Protein AF-D0NBD2-F1 (afdb_monomer)

Radius of gyration: 19.12 Å; Cα contacts (8 Å, |Δi|>4): 117; chains: 1; bounding box: 52×31×50 Å

Nearest PDB structures (foldseek):
  2vq2-assembly1_A-2  TM=6.232E-01  e=6.926E-02  Neisseria meningitidis
  4ga1-assembly1_A  TM=5.384E-01  e=4.750E-01  Pan troglodytes
  5ft9-assembly1_A  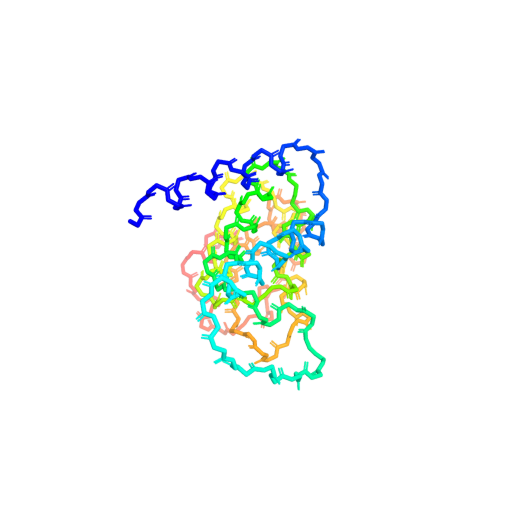TM=5.445E-01  e=6.161E-01  Arabidopsis thaliana
  8qma-assembly1_E  TM=6.573E-01  e=1.212E+00  Sinapis alba
  5l0w-assembly1_B  TM=4.284E-01  e=1.092E+00  Thermochaetoides thermophila

Organism: Phytophthora infestans (strain T30-4) (NCBI:txid403677)

Sequence (165 aa):
MARGAVWRQFFQRQFFLSGAPIRAYLRAYKSHSDALDASRAPMVVVLAEQKEWEWVPLHVASSIVKEFCFRGRFAEAIEAYASLPLTDLMRRDVVIVLQDYEQYQSVLYLYEVHRAMGSAVKPLDVAPELDALKKVGRVEEMDMRFQELPAKEQSRADIQKIMGN

Structure (mmCIF, N/CA/C/O backbone):
data_AF-D0NBD2-F1
#
_entry.id   AF-D0NBD2-F1
#
loop_
_atom_site.group_PDB
_atom_site.id
_atom_site.type_symbol
_atom_site.label_atom_id
_atom_site.label_alt_id
_atom_site.label_comp_id
_atom_site.label_asym_id
_atom_site.label_entity_id
_atom_site.label_seq_id
_atom_site.pdbx_PDB_ins_code
_atom_site.Cartn_x
_atom_site.Cartn_y
_atom_site.Cartn_z
_atom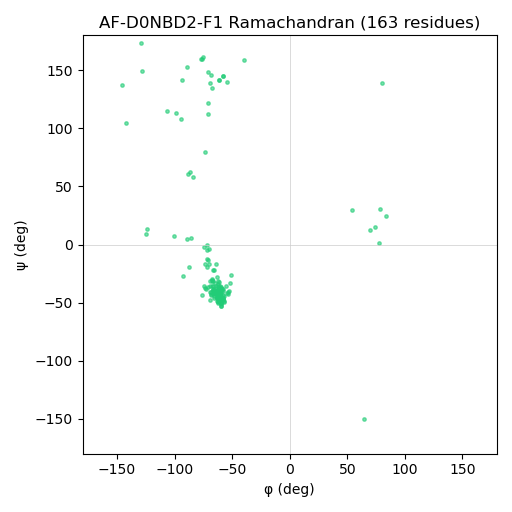_site.occupancy
_atom_site.B_iso_or_equiv
_atom_site.auth_seq_id
_atom_site.auth_comp_id
_atom_site.auth_asym_id
_atom_site.auth_atom_id
_atom_site.pdbx_PDB_model_num
ATOM 1 N N . MET A 1 1 ? 19.903 15.593 -19.688 1.00 50.69 1 MET A N 1
ATOM 2 C CA . MET A 1 1 ? 19.311 14.627 -18.730 1.00 50.69 1 MET A CA 1
ATOM 3 C C . MET A 1 1 ? 17.773 14.601 -18.749 1.00 50.69 1 MET A C 1
ATOM 5 O O . MET A 1 1 ? 17.222 13.510 -18.739 1.00 50.69 1 MET A O 1
ATOM 9 N N . ALA A 1 2 ? 17.066 15.737 -18.864 1.00 57.69 2 ALA A N 1
ATOM 10 C CA . ALA A 1 2 ? 15.590 15.794 -18.811 1.00 57.69 2 ALA A CA 1
ATOM 11 C C . ALA A 1 2 ? 14.839 14.972 -19.887 1.00 57.69 2 ALA A C 1
ATOM 13 O O . ALA A 1 2 ? 13.849 14.318 -19.574 1.00 57.69 2 ALA A O 1
ATOM 14 N N . ARG A 1 3 ? 15.327 14.931 -21.139 1.00 61.66 3 ARG A N 1
ATOM 15 C CA . ARG A 1 3 ? 14.663 14.181 -22.228 1.00 61.66 3 ARG A CA 1
ATOM 16 C C . ARG A 1 3 ? 14.539 12.678 -21.939 1.00 61.66 3 ARG A C 1
ATOM 18 O O . ARG A 1 3 ? 13.511 12.093 -22.251 1.00 61.66 3 ARG A O 1
ATOM 25 N N . GLY A 1 4 ? 15.541 12.066 -21.303 1.00 69.62 4 GLY A N 1
ATOM 26 C CA . GLY A 1 4 ? 15.518 10.633 -20.986 1.00 69.62 4 GLY A CA 1
ATOM 27 C C . GLY A 1 4 ? 14.496 10.267 -19.906 1.00 69.62 4 GLY A C 1
ATOM 28 O O . GLY A 1 4 ? 13.848 9.228 -19.997 1.00 69.62 4 GLY A O 1
ATOM 29 N N . ALA A 1 5 ? 14.303 11.138 -18.912 1.00 70.38 5 ALA A N 1
ATOM 30 C CA . ALA A 1 5 ? 13.309 10.929 -17.860 1.00 70.38 5 ALA A CA 1
ATOM 31 C C . ALA A 1 5 ? 11.873 11.024 -18.403 1.00 70.38 5 ALA A C 1
ATOM 33 O O . ALA A 1 5 ? 11.046 10.169 -18.094 1.00 70.38 5 ALA A O 1
ATOM 34 N N . VAL A 1 6 ? 11.605 12.012 -19.265 1.00 76.06 6 VAL A N 1
ATOM 35 C CA . VAL A 1 6 ? 10.293 12.193 -19.911 1.00 76.06 6 VAL A CA 1
ATOM 36 C C . VAL A 1 6 ? 9.954 11.004 -20.810 1.00 76.06 6 VAL A C 1
ATOM 38 O O . VAL A 1 6 ? 8.857 10.459 -20.717 1.00 76.06 6 VAL A O 1
ATOM 41 N N . TRP A 1 7 ? 10.908 10.544 -21.626 1.00 76.06 7 TRP A N 1
ATOM 42 C CA . TRP A 1 7 ? 10.715 9.360 -22.468 1.00 76.06 7 TRP A CA 1
ATOM 43 C C . TRP A 1 7 ? 10.444 8.097 -21.653 1.00 76.06 7 TRP A C 1
ATOM 45 O O . TRP A 1 7 ? 9.552 7.328 -22.003 1.00 76.06 7 TRP A O 1
ATOM 55 N N . ARG A 1 8 ? 11.157 7.901 -20.537 1.00 77.25 8 ARG A N 1
ATOM 56 C CA . ARG A 1 8 ? 10.922 6.764 -19.641 1.00 77.25 8 ARG A CA 1
ATOM 57 C C . ARG A 1 8 ? 9.522 6.807 -19.032 1.00 77.25 8 ARG A C 1
ATOM 59 O O . ARG A 1 8 ? 8.841 5.792 -19.049 1.00 77.25 8 ARG A O 1
ATOM 66 N N . GLN A 1 9 ? 9.082 7.967 -18.541 1.00 80.31 9 GLN A N 1
ATOM 67 C CA . GLN A 1 9 ? 7.727 8.131 -18.004 1.00 80.31 9 GLN A CA 1
ATOM 68 C C . GLN A 1 9 ? 6.659 7.878 -19.071 1.00 80.31 9 GLN A C 1
ATOM 70 O O . GLN A 1 9 ? 5.691 7.167 -18.811 1.00 80.31 9 GLN A O 1
ATOM 75 N N . PHE A 1 10 ? 6.841 8.416 -20.279 1.00 82.44 10 PHE A N 1
ATOM 76 C CA . PHE A 1 10 ? 5.929 8.173 -21.394 1.00 82.44 10 PHE A CA 1
ATOM 77 C C . PHE A 1 10 ? 5.851 6.681 -21.738 1.00 82.44 10 PHE A C 1
ATOM 79 O O . PHE A 1 10 ? 4.759 6.117 -21.763 1.00 82.44 10 PHE A O 1
ATOM 86 N N . PHE A 1 11 ? 6.998 6.022 -21.933 1.00 82.44 11 PHE A N 1
ATOM 87 C CA . PHE A 1 11 ? 7.052 4.595 -22.246 1.00 82.44 11 PHE A CA 1
ATOM 88 C C . PHE A 1 11 ? 6.419 3.752 -21.141 1.00 82.44 11 PHE A C 1
ATOM 90 O O . PHE A 1 11 ? 5.608 2.880 -21.428 1.00 82.44 11 PHE A O 1
ATOM 97 N N . GLN A 1 12 ? 6.735 4.040 -19.879 1.00 84.12 12 GLN A N 1
ATOM 98 C CA . GLN A 1 12 ? 6.178 3.327 -18.737 1.00 84.12 12 GLN A CA 1
ATOM 99 C C . GLN A 1 12 ? 4.648 3.435 -18.700 1.00 84.12 12 GLN A C 1
ATOM 101 O O . GLN A 1 12 ? 3.959 2.423 -18.570 1.00 84.12 12 GLN A O 1
ATOM 106 N N . ARG A 1 13 ? 4.103 4.638 -18.909 1.00 85.06 13 ARG A N 1
ATOM 107 C CA . ARG A 1 13 ? 2.652 4.854 -18.982 1.00 85.06 13 ARG A CA 1
ATOM 108 C C . ARG A 1 13 ? 2.005 4.048 -20.102 1.00 85.06 13 ARG A C 1
ATOM 110 O O . ARG A 1 13 ? 0.972 3.4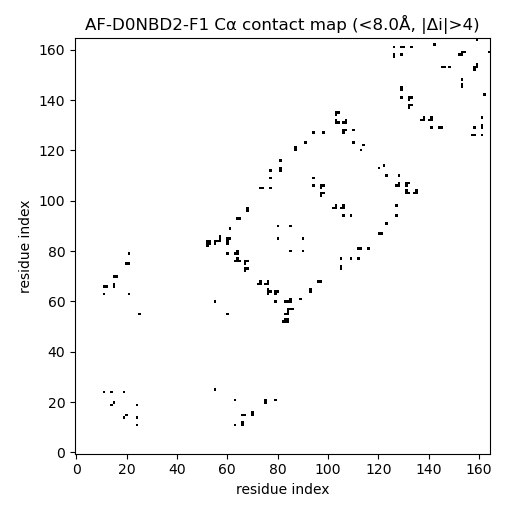23 -19.860 1.00 85.06 13 ARG A O 1
ATOM 117 N N . GLN A 1 14 ? 2.591 4.061 -21.300 1.00 85.06 14 GLN A N 1
ATOM 118 C CA . GLN A 1 14 ? 2.083 3.295 -22.444 1.00 85.06 14 GLN A CA 1
ATOM 119 C C . GLN A 1 14 ? 2.195 1.786 -22.209 1.00 85.06 14 GLN A C 1
ATOM 121 O O . GLN A 1 14 ? 1.267 1.037 -22.504 1.00 85.06 14 GLN A O 1
ATOM 126 N N . PHE A 1 15 ? 3.284 1.337 -21.590 1.00 86.25 15 PHE A N 1
ATOM 127 C CA . PHE A 1 15 ? 3.487 -0.066 -21.263 1.00 86.25 15 PHE A CA 1
ATOM 128 C C . PHE A 1 15 ? 2.378 -0.579 -20.338 1.00 86.25 15 PHE A C 1
ATOM 130 O O . PHE A 1 15 ? 1.720 -1.568 -20.652 1.00 86.25 15 PHE A O 1
ATOM 137 N N . PHE A 1 16 ? 2.087 0.132 -19.247 1.00 85.81 16 PHE A N 1
ATOM 138 C CA . PHE A 1 16 ? 1.025 -0.270 -18.322 1.00 85.81 16 PHE A CA 1
ATOM 139 C C . PHE A 1 16 ? -0.394 -0.036 -18.867 1.00 85.81 16 PHE A C 1
ATOM 141 O O . PHE A 1 16 ? -1.326 -0.655 -18.359 1.00 85.81 16 PHE A O 1
ATOM 148 N N . LEU A 1 17 ? -0.576 0.782 -19.922 1.00 84.44 17 LEU A N 1
ATOM 149 C CA . LEU A 1 17 ? -1.855 0.852 -20.659 1.00 84.44 17 LEU A CA 1
ATOM 150 C C . LEU A 1 17 ? -2.149 -0.461 -21.391 1.00 84.44 17 LEU A C 1
ATOM 152 O O . LEU A 1 17 ? -3.309 -0.831 -21.514 1.00 84.44 17 LEU A O 1
ATOM 156 N N . SER A 1 18 ? -1.122 -1.182 -21.846 1.00 84.44 18 SER A N 1
ATOM 157 C CA . SER A 1 18 ? -1.305 -2.410 -22.631 1.00 84.44 18 SER A CA 1
ATOM 158 C C . SER A 1 18 ? -1.760 -3.628 -21.815 1.00 84.44 18 SER A C 1
ATOM 160 O O . SER A 1 18 ? -1.945 -4.704 -22.373 1.00 84.44 18 SER A O 1
ATOM 162 N N . GLY A 1 19 ? -1.901 -3.495 -20.491 1.00 81.62 19 GLY A N 1
ATOM 163 C CA . GLY A 1 19 ? -2.225 -4.616 -19.601 1.00 81.62 19 GLY A CA 1
ATOM 164 C C . GLY A 1 19 ? -1.039 -5.539 -19.300 1.00 81.62 19 GLY A C 1
ATOM 165 O O . GLY A 1 19 ? -1.180 -6.498 -18.544 1.00 81.62 19 GLY A O 1
ATOM 166 N N . ALA A 1 20 ? 0.151 -5.238 -19.822 1.00 84.50 20 ALA A N 1
ATOM 167 C CA . ALA A 1 20 ? 1.332 -6.066 -19.626 1.00 84.50 20 ALA A CA 1
ATOM 168 C C . ALA A 1 20 ? 1.686 -6.257 -18.129 1.00 84.50 20 ALA A C 1
ATOM 170 O O . ALA A 1 20 ? 1.481 -5.342 -17.318 1.00 84.50 20 ALA A O 1
ATOM 171 N N . PRO A 1 21 ? 2.209 -7.441 -17.749 1.00 86.38 21 PRO A N 1
ATOM 172 C CA . PRO A 1 21 ? 2.585 -7.747 -16.372 1.00 86.38 21 PRO A CA 1
ATOM 173 C C . PRO A 1 21 ? 3.914 -7.087 -15.981 1.00 86.38 21 PRO A C 1
ATOM 175 O O . PRO A 1 21 ? 4.762 -6.793 -16.831 1.00 86.38 21 PRO A O 1
ATOM 178 N N . ILE A 1 22 ? 4.145 -6.940 -14.673 1.00 87.75 22 ILE A N 1
ATOM 179 C CA . ILE A 1 22 ? 5.361 -6.324 -14.115 1.00 87.75 22 ILE A CA 1
ATOM 180 C C . ILE A 1 22 ? 6.654 -6.972 -14.632 1.00 87.75 22 ILE A C 1
ATOM 182 O O . ILE A 1 22 ? 7.591 -6.272 -15.015 1.00 87.75 22 ILE A O 1
ATOM 186 N N . ARG A 1 23 ? 6.692 -8.308 -14.725 1.00 86.94 23 ARG A N 1
ATOM 187 C CA . ARG A 1 23 ? 7.873 -9.057 -15.185 1.00 86.94 23 ARG A CA 1
ATOM 188 C C . ARG A 1 23 ? 8.295 -8.669 -16.600 1.00 86.94 23 ARG A C 1
ATOM 190 O O . ARG A 1 23 ? 9.488 -8.615 -16.893 1.00 86.94 23 ARG A O 1
ATOM 197 N N . ALA A 1 24 ? 7.330 -8.384 -17.475 1.00 87.31 24 ALA A N 1
ATOM 198 C CA . ALA A 1 24 ? 7.611 -7.964 -18.842 1.00 87.31 24 ALA A CA 1
ATOM 199 C C . ALA A 1 24 ? 8.239 -6.561 -18.869 1.00 87.31 24 ALA A C 1
ATOM 201 O O . ALA A 1 24 ? 9.219 -6.350 -19.585 1.00 87.31 24 ALA A O 1
ATOM 202 N N . TYR A 1 25 ? 7.748 -5.641 -18.028 1.00 86.88 25 TYR A N 1
ATOM 203 C CA . TYR A 1 25 ? 8.347 -4.314 -17.876 1.00 86.88 25 TYR A CA 1
ATOM 204 C C . TYR A 1 25 ? 9.780 -4.406 -17.348 1.00 86.88 25 TYR A C 1
ATOM 206 O O . TYR A 1 25 ? 10.691 -3.819 -17.927 1.00 86.88 25 TYR A O 1
ATOM 214 N N . LEU A 1 26 ? 9.999 -5.172 -16.275 1.00 87.44 26 LEU A N 1
ATOM 215 C CA . LEU A 1 26 ? 11.314 -5.306 -15.648 1.00 87.44 26 LEU A CA 1
ATOM 216 C C . LEU A 1 26 ? 12.331 -5.958 -16.585 1.00 87.44 26 LEU A C 1
ATOM 218 O O . LEU A 1 26 ? 13.474 -5.513 -16.640 1.00 87.44 26 LEU A O 1
ATOM 222 N N . ARG A 1 27 ? 11.917 -6.947 -17.387 1.00 87.25 27 ARG A N 1
ATOM 223 C CA . ARG A 1 27 ? 12.776 -7.536 -18.421 1.00 87.25 27 ARG A CA 1
ATOM 224 C C . ARG A 1 27 ? 13.168 -6.506 -19.482 1.00 87.25 27 ARG A C 1
ATOM 226 O O . ARG A 1 27 ? 14.351 -6.379 -19.776 1.00 87.25 27 ARG A O 1
ATOM 233 N N . ALA A 1 28 ? 12.205 -5.749 -20.014 1.00 86.25 28 ALA A N 1
ATOM 234 C CA . ALA A 1 28 ? 12.481 -4.704 -21.001 1.00 86.25 28 ALA A CA 1
ATOM 235 C C . ALA A 1 28 ? 13.388 -3.601 -20.429 1.00 86.25 28 ALA A C 1
ATOM 237 O O . ALA A 1 28 ? 14.331 -3.162 -21.086 1.00 86.25 28 ALA A O 1
ATOM 238 N N . TYR A 1 29 ? 13.139 -3.195 -19.182 1.00 85.25 29 TYR A N 1
ATOM 239 C CA . TYR A 1 29 ? 13.955 -2.217 -18.473 1.00 85.25 29 TYR A CA 1
ATOM 240 C C . TYR A 1 29 ? 15.390 -2.718 -18.270 1.00 85.25 29 TYR A C 1
ATOM 242 O O . TYR A 1 29 ? 16.329 -1.968 -18.533 1.00 85.25 29 TYR A O 1
ATOM 250 N N . LYS A 1 30 ? 15.564 -3.986 -17.868 1.00 86.00 30 LYS A N 1
ATOM 251 C CA . LYS A 1 30 ? 16.880 -4.617 -17.724 1.00 86.00 30 LYS A CA 1
ATOM 252 C C . LYS A 1 30 ? 17.634 -4.626 -19.047 1.00 86.00 30 LYS A C 1
ATOM 254 O O . LYS A 1 30 ? 18.720 -4.072 -19.112 1.00 86.00 30 LYS A O 1
ATOM 259 N N . SER A 1 31 ? 17.023 -5.134 -20.120 1.00 85.00 31 SER A N 1
ATOM 260 C CA . SER A 1 31 ? 17.650 -5.161 -21.449 1.00 85.00 31 SER A CA 1
ATOM 261 C C . SER A 1 31 ? 18.047 -3.769 -21.944 1.00 85.00 31 SER A C 1
ATOM 263 O O . SER A 1 31 ? 19.105 -3.606 -22.544 1.00 85.00 31 SER A O 1
ATOM 265 N N . HIS A 1 32 ? 17.225 -2.751 -21.679 1.00 82.62 32 HIS A N 1
ATOM 266 C CA . HIS A 1 32 ? 17.561 -1.371 -22.015 1.00 82.62 32 HIS A CA 1
ATOM 267 C C . HIS A 1 32 ? 18.718 -0.826 -21.161 1.00 82.62 32 HIS A C 1
ATOM 269 O O . HIS A 1 32 ? 19.577 -0.125 -21.689 1.00 82.62 32 HIS A O 1
ATOM 275 N N . SER A 1 33 ? 18.754 -1.129 -19.858 1.00 82.50 33 SER A N 1
ATOM 276 C CA . SER A 1 33 ? 19.875 -0.752 -18.984 1.00 82.50 33 SER A CA 1
ATOM 277 C C . SER A 1 33 ? 21.169 -1.414 -19.444 1.00 82.50 33 SER A C 1
ATOM 279 O O . SER A 1 33 ? 22.142 -0.715 -19.696 1.00 82.50 33 SER A O 1
ATOM 281 N N . ASP A 1 34 ? 21.136 -2.728 -19.667 1.00 82.75 34 ASP A N 1
ATOM 282 C CA . ASP A 1 34 ? 22.283 -3.513 -20.123 1.00 82.75 34 ASP A CA 1
ATOM 283 C C . ASP A 1 34 ? 22.819 -2.981 -21.463 1.00 82.75 34 ASP A C 1
ATOM 285 O O . ASP A 1 34 ? 24.027 -2.871 -21.648 1.00 82.75 34 ASP A O 1
ATOM 289 N N . ALA A 1 35 ? 21.941 -2.582 -22.393 1.00 80.19 35 ALA A N 1
ATOM 290 C CA . ALA A 1 35 ? 22.345 -1.979 -23.665 1.00 80.19 35 ALA A CA 1
ATOM 291 C C . ALA A 1 35 ? 23.006 -0.597 -23.493 1.00 80.19 35 ALA A C 1
ATOM 293 O O . ALA A 1 35 ? 23.983 -0.283 -24.178 1.00 80.19 35 ALA A O 1
ATOM 294 N N . LEU A 1 36 ? 22.498 0.232 -22.573 1.00 78.88 36 LEU A N 1
ATOM 295 C CA . LEU A 1 36 ? 23.120 1.516 -22.241 1.00 78.88 36 LEU A CA 1
ATOM 296 C C . LEU A 1 36 ? 24.481 1.330 -21.565 1.00 78.88 36 LEU A C 1
ATOM 298 O O . LEU A 1 36 ? 25.413 2.075 -21.868 1.00 78.88 36 LEU A O 1
ATOM 302 N N . ASP A 1 37 ? 24.611 0.337 -20.693 1.00 75.12 37 ASP A N 1
ATOM 303 C CA . ASP A 1 37 ? 25.854 0.043 -19.985 1.00 75.12 37 ASP A CA 1
ATOM 304 C C . ASP A 1 37 ? 26.892 -0.606 -20.920 1.00 75.12 37 ASP A C 1
ATOM 306 O O . ASP A 1 37 ? 28.065 -0.231 -20.900 1.00 75.12 37 ASP A O 1
ATOM 310 N N . ALA A 1 38 ? 26.464 -1.478 -21.842 1.00 68.81 38 ALA A N 1
ATOM 311 C CA . ALA A 1 38 ? 27.309 -2.037 -22.901 1.00 68.81 38 ALA A CA 1
ATOM 312 C C . ALA A 1 38 ? 27.861 -0.954 -23.843 1.00 68.81 38 ALA A C 1
ATOM 314 O O . ALA A 1 38 ? 28.994 -1.060 -24.311 1.00 68.81 38 ALA A O 1
ATOM 315 N N . SER A 1 39 ? 27.108 0.131 -24.067 1.00 62.12 39 SER A N 1
ATOM 316 C CA . SER A 1 39 ? 27.593 1.295 -24.823 1.00 62.12 39 SER A CA 1
ATOM 3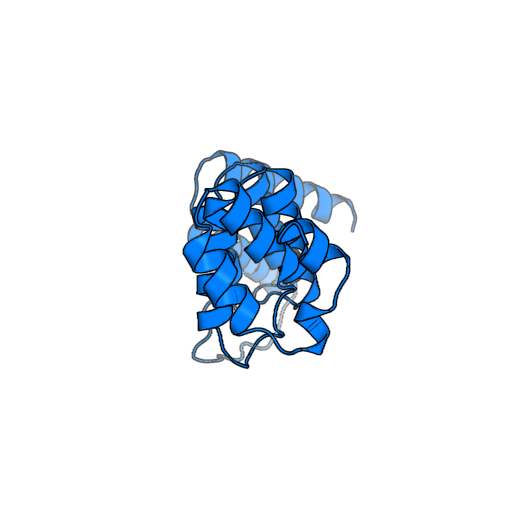17 C C . SER A 1 39 ? 28.664 2.127 -24.088 1.00 62.12 39 SER A C 1
ATOM 319 O O . SER A 1 39 ? 29.195 3.077 -24.662 1.00 62.12 39 SER A O 1
ATOM 321 N N . ARG A 1 40 ? 28.994 1.785 -22.830 1.00 60.12 40 ARG A N 1
ATOM 322 C CA . ARG A 1 40 ? 29.878 2.547 -21.924 1.00 60.12 40 ARG A CA 1
ATOM 323 C C . ARG A 1 40 ? 31.083 1.768 -21.345 1.00 60.12 40 ARG A C 1
ATOM 325 O O . ARG A 1 40 ? 31.730 2.301 -20.458 1.00 60.12 40 ARG A O 1
ATOM 332 N N . ALA A 1 41 ? 31.381 0.553 -21.814 1.00 50.47 41 ALA A N 1
ATOM 333 C CA . ALA A 1 41 ? 32.248 -0.483 -21.193 1.00 50.47 41 ALA A CA 1
ATOM 334 C C . ALA A 1 41 ? 33.579 -0.073 -20.471 1.00 50.47 41 ALA A C 1
ATOM 336 O O . ALA A 1 41 ? 34.177 0.929 -20.870 1.00 50.47 41 ALA A O 1
ATOM 337 N N . PRO A 1 42 ? 34.158 -0.910 -19.546 1.00 48.16 42 PRO A N 1
ATOM 338 C CA . PRO A 1 42 ? 33.697 -2.219 -19.012 1.00 48.16 42 PRO A CA 1
ATOM 339 C C . PRO A 1 42 ? 33.661 -2.379 -17.452 1.00 48.16 42 PRO A C 1
ATOM 341 O O . PRO A 1 42 ? 34.233 -1.575 -16.724 1.00 48.16 42 PRO A O 1
ATOM 344 N N . MET A 1 43 ? 33.102 -3.526 -16.991 1.00 40.88 43 MET A N 1
ATOM 345 C CA . MET A 1 43 ? 33.123 -4.164 -15.635 1.00 40.88 43 MET A CA 1
ATOM 346 C C . MET A 1 43 ? 32.140 -3.609 -14.570 1.00 40.88 43 MET A C 1
ATOM 348 O O . MET A 1 43 ? 31.945 -2.409 -14.488 1.00 40.88 43 MET A O 1
ATOM 352 N N . VAL A 1 44 ? 31.442 -4.377 -13.711 1.00 36.22 44 VAL A N 1
ATOM 353 C CA . VAL A 1 44 ? 31.613 -5.716 -13.101 1.00 36.22 44 VAL A CA 1
ATOM 354 C C . VAL A 1 44 ? 30.225 -6.366 -12.925 1.00 36.22 44 VAL A C 1
ATOM 356 O O . VAL A 1 44 ? 29.299 -5.711 -12.454 1.00 36.22 44 VAL A O 1
ATOM 359 N N . VAL A 1 45 ? 30.080 -7.659 -13.238 1.00 42.50 45 VAL A N 1
ATOM 360 C CA . VAL A 1 45 ? 28.878 -8.443 -12.897 1.00 42.50 45 VAL A CA 1
ATOM 361 C C . VAL A 1 45 ? 29.132 -9.157 -11.573 1.00 42.50 45 VAL A C 1
ATOM 363 O O . VAL A 1 45 ? 29.919 -10.099 -11.522 1.00 42.50 45 VAL A O 1
ATOM 366 N N . VAL A 1 46 ? 28.473 -8.709 -10.503 1.00 40.31 46 VAL A N 1
ATOM 367 C CA . VAL A 1 46 ? 28.363 -9.473 -9.254 1.00 40.31 46 VAL A CA 1
ATOM 368 C C . VAL A 1 46 ? 27.007 -10.168 -9.262 1.00 40.31 46 VAL A C 1
ATOM 370 O O . VAL A 1 46 ? 25.960 -9.524 -9.239 1.00 40.31 46 VAL A O 1
ATOM 373 N N . LEU A 1 47 ? 27.046 -11.495 -9.346 1.00 45.34 47 LEU A N 1
ATOM 374 C CA . LEU A 1 47 ? 25.903 -12.375 -9.134 1.00 45.34 47 LEU A CA 1
ATOM 375 C C . LEU A 1 47 ? 25.558 -12.356 -7.640 1.00 45.34 47 LEU A C 1
ATOM 377 O O . LEU A 1 47 ? 26.342 -12.838 -6.827 1.00 45.34 47 LEU A O 1
ATOM 381 N N . ALA A 1 48 ? 24.401 -11.796 -7.287 1.00 36.59 48 ALA A N 1
ATOM 382 C CA . ALA A 1 48 ? 23.803 -11.955 -5.966 1.00 36.59 48 ALA A CA 1
ATOM 383 C C . ALA A 1 48 ? 22.599 -12.895 -6.089 1.00 36.59 48 ALA A C 1
ATOM 385 O O . ALA A 1 48 ? 21.626 -12.615 -6.795 1.00 36.59 48 ALA A O 1
ATOM 386 N N . GLU A 1 49 ? 22.716 -14.049 -5.443 1.00 37.50 49 GLU A N 1
ATOM 387 C CA . GLU A 1 49 ? 21.672 -15.055 -5.330 1.00 37.50 49 GLU A CA 1
ATOM 388 C C . GLU A 1 49 ? 20.524 -14.535 -4.437 1.00 37.50 49 GLU A C 1
ATOM 390 O O . GLU A 1 49 ? 20.748 -13.930 -3.394 1.00 37.50 49 GLU A O 1
ATOM 395 N N . GLN A 1 50 ? 19.284 -14.815 -4.859 1.00 41.88 50 GLN A N 1
ATOM 396 C CA . GLN A 1 50 ? 18.045 -14.789 -4.059 1.00 41.88 50 GLN A CA 1
ATOM 397 C C . GLN A 1 50 ? 17.318 -13.469 -3.712 1.00 41.88 50 GLN A C 1
ATOM 399 O O . GLN A 1 50 ? 16.520 -13.473 -2.779 1.00 41.88 50 GLN A O 1
ATOM 404 N N . LYS A 1 51 ? 17.373 -12.414 -4.540 1.00 57.00 51 LYS A N 1
ATOM 405 C CA . LYS A 1 51 ? 16.222 -11.483 -4.693 1.00 57.00 51 LYS A CA 1
ATOM 406 C C . LYS A 1 51 ? 16.073 -11.015 -6.143 1.00 57.00 51 LYS A C 1
ATOM 408 O O . LYS A 1 51 ? 16.820 -10.162 -6.609 1.00 57.00 51 LYS A O 1
ATOM 413 N N . GLU A 1 52 ? 15.084 -11.562 -6.857 1.00 69.31 52 GLU A N 1
ATOM 414 C CA . GLU A 1 52 ? 14.881 -11.394 -8.315 1.00 69.31 52 GLU A CA 1
ATOM 415 C C . GLU A 1 52 ? 14.886 -9.919 -8.786 1.00 69.31 52 GLU A C 1
ATOM 417 O O . GLU A 1 52 ? 15.278 -9.624 -9.919 1.00 69.31 52 GLU A O 1
ATOM 422 N N . TRP A 1 53 ? 14.527 -8.979 -7.900 1.00 80.62 53 TRP A N 1
ATOM 423 C CA . TRP A 1 53 ? 14.323 -7.561 -8.219 1.00 80.62 53 TRP A CA 1
ATOM 424 C C . TRP A 1 53 ? 15.161 -6.572 -7.393 1.00 80.62 53 TRP A C 1
ATOM 426 O O . TRP A 1 53 ? 14.904 -5.373 -7.452 1.00 80.62 53 TRP A O 1
ATOM 436 N N . GLU A 1 54 ? 16.185 -7.022 -6.658 1.00 78.94 54 GLU A N 1
ATOM 437 C CA . GLU A 1 54 ? 17.041 -6.120 -5.855 1.00 78.94 54 GLU A CA 1
ATOM 438 C C . GLU A 1 54 ? 17.822 -5.098 -6.690 1.00 78.94 54 GLU A C 1
ATOM 440 O O . GLU A 1 54 ? 18.110 -3.997 -6.231 1.00 78.94 54 GLU A O 1
ATOM 445 N N . TRP A 1 55 ? 18.126 -5.443 -7.940 1.00 83.38 55 TRP A N 1
ATOM 446 C CA . TRP A 1 55 ? 18.825 -4.572 -8.883 1.00 83.38 55 TRP A CA 1
ATOM 447 C C . TRP A 1 55 ? 17.957 -3.403 -9.384 1.00 83.38 55 TRP A C 1
ATOM 449 O O . TRP A 1 55 ? 18.474 -2.482 -10.019 1.00 83.38 55 TRP A O 1
ATOM 459 N N . VAL A 1 56 ? 16.637 -3.429 -9.145 1.00 86.00 56 VAL A N 1
ATOM 460 C CA . VAL A 1 56 ? 15.710 -2.407 -9.644 1.00 86.00 56 VAL A CA 1
ATOM 461 C C . VAL A 1 56 ? 15.930 -1.093 -8.885 1.00 86.00 56 VAL A C 1
ATOM 463 O O . VAL A 1 56 ? 15.751 -1.053 -7.667 1.00 86.00 56 VAL A O 1
ATOM 466 N N . PRO A 1 57 ? 16.247 0.024 -9.570 1.00 87.94 57 PRO A N 1
ATOM 467 C CA . PRO A 1 57 ? 16.433 1.303 -8.893 1.00 87.94 57 PRO A CA 1
ATOM 468 C C . PRO A 1 57 ? 15.160 1.779 -8.179 1.00 87.94 57 PRO A C 1
ATOM 470 O O . PRO A 1 57 ? 14.064 1.695 -8.737 1.00 87.94 57 PRO A O 1
ATOM 473 N N . LEU A 1 58 ? 15.308 2.372 -6.988 1.00 87.62 58 LEU A N 1
ATOM 474 C CA . LEU A 1 58 ? 14.188 2.785 -6.124 1.00 87.62 58 LEU A CA 1
ATOM 475 C C . LEU A 1 58 ? 13.153 3.673 -6.836 1.00 87.62 58 LEU A C 1
ATOM 477 O O . LEU A 1 58 ? 11.948 3.505 -6.651 1.00 87.62 58 LEU A O 1
ATOM 481 N N . HIS A 1 59 ? 13.599 4.612 -7.680 1.00 84.62 59 HIS A N 1
ATOM 482 C CA . HIS A 1 59 ? 12.686 5.492 -8.422 1.00 84.62 59 HIS A CA 1
ATOM 483 C C . HIS A 1 59 ? 11.857 4.737 -9.467 1.00 84.62 59 HIS A C 1
ATOM 485 O O . HIS A 1 59 ? 10.736 5.147 -9.750 1.00 84.62 59 HIS A O 1
ATOM 491 N N . VAL A 1 60 ? 12.388 3.644 -10.027 1.00 87.50 60 VAL A N 1
ATOM 492 C CA . VAL A 1 60 ? 11.659 2.763 -10.954 1.00 87.50 60 VAL A CA 1
ATOM 493 C C . VAL A 1 60 ? 10.691 1.884 -10.181 1.00 87.50 60 VAL A C 1
ATOM 495 O O . VAL A 1 60 ? 9.541 1.750 -10.583 1.00 87.50 60 VAL A O 1
ATOM 498 N N . ALA A 1 61 ? 11.129 1.330 -9.049 1.00 89.81 61 ALA A N 1
ATOM 499 C CA . ALA A 1 61 ? 10.267 0.532 -8.191 1.00 89.81 61 ALA A CA 1
ATOM 500 C C . ALA A 1 61 ? 9.027 1.330 -7.750 1.00 89.81 61 ALA A C 1
ATOM 502 O O . ALA A 1 61 ? 7.895 0.895 -7.954 1.00 89.81 61 ALA A O 1
ATOM 503 N N . SER A 1 62 ? 9.236 2.551 -7.244 1.00 89.12 62 SER A N 1
ATOM 504 C CA . SER A 1 62 ? 8.147 3.449 -6.847 1.00 89.12 62 SER A CA 1
ATOM 505 C C . SER A 1 62 ? 7.238 3.833 -8.018 1.00 89.12 62 SER A C 1
ATOM 507 O O . SER A 1 62 ? 6.016 3.852 -7.860 1.00 89.12 62 SER A O 1
ATOM 509 N N . SER A 1 63 ? 7.801 4.115 -9.201 1.00 90.06 63 SER A N 1
ATOM 510 C CA . SER A 1 63 ? 6.983 4.495 -10.356 1.00 90.06 63 SER A CA 1
ATOM 511 C C . SER A 1 63 ? 6.121 3.340 -10.861 1.00 90.06 63 SER A C 1
ATOM 513 O O . SER A 1 63 ? 4.986 3.580 -11.256 1.00 90.06 63 SER A O 1
ATOM 515 N N . ILE A 1 64 ? 6.610 2.094 -10.821 1.00 91.31 64 ILE A N 1
ATOM 516 C CA . ILE A 1 64 ? 5.832 0.910 -11.223 1.00 91.31 64 ILE A CA 1
ATOM 517 C C . ILE A 1 64 ? 4.577 0.771 -10.361 1.00 91.31 64 ILE A C 1
ATOM 519 O O . ILE A 1 64 ? 3.480 0.648 -10.901 1.00 91.31 64 ILE A O 1
ATOM 523 N N . VAL A 1 65 ? 4.726 0.832 -9.036 1.00 92.25 65 VAL A N 1
ATOM 524 C CA . VAL A 1 65 ? 3.590 0.668 -8.118 1.00 92.25 65 VAL A CA 1
ATOM 525 C C . VAL A 1 65 ? 2.568 1.788 -8.311 1.00 92.25 65 VAL A C 1
ATOM 527 O O . VAL A 1 65 ? 1.376 1.517 -8.424 1.00 92.25 65 VAL A O 1
ATOM 530 N N . LYS A 1 66 ? 3.031 3.041 -8.437 1.00 90.88 66 LYS A N 1
ATOM 531 C CA . LYS A 1 66 ? 2.153 4.195 -8.690 1.00 90.88 66 LYS A CA 1
ATOM 532 C C . LYS A 1 66 ? 1.391 4.055 -10.009 1.00 90.88 66 LYS A C 1
ATOM 534 O O . LYS A 1 66 ? 0.193 4.313 -10.041 1.00 90.88 66 LYS A O 1
ATOM 539 N N . GLU A 1 67 ? 2.050 3.607 -11.077 1.00 90.88 67 GLU A N 1
ATOM 540 C CA . GLU A 1 67 ? 1.382 3.384 -12.363 1.00 90.88 67 GLU A CA 1
ATOM 541 C C . GLU A 1 67 ? 0.322 2.281 -12.271 1.00 90.88 67 GLU A C 1
ATOM 543 O O . GLU A 1 67 ? -0.764 2.472 -12.807 1.00 90.88 67 GLU A O 1
ATOM 548 N N . PHE A 1 68 ? 0.556 1.178 -11.552 1.00 92.06 68 PHE A N 1
ATOM 549 C CA . PHE A 1 68 ? -0.500 0.182 -11.331 1.00 92.06 68 PHE A CA 1
ATOM 550 C C . PHE A 1 68 ? -1.703 0.762 -10.575 1.00 92.06 68 PHE A C 1
ATOM 552 O O . PHE A 1 68 ? -2.838 0.586 -11.027 1.00 92.06 68 PHE A O 1
ATOM 559 N N . CYS A 1 69 ? -1.469 1.519 -9.495 1.00 91.12 69 CYS A N 1
ATOM 560 C CA . CYS A 1 69 ? -2.543 2.195 -8.762 1.00 91.12 69 CYS A CA 1
ATOM 561 C C . CYS A 1 69 ? -3.349 3.140 -9.667 1.00 91.12 69 CYS A C 1
ATOM 563 O O . CYS A 1 69 ? -4.574 3.072 -9.690 1.00 91.12 69 CYS A O 1
ATOM 565 N N . PHE A 1 70 ? -2.682 3.970 -10.477 1.00 89.81 70 PHE A N 1
ATOM 566 C CA . PHE A 1 70 ? -3.349 4.914 -11.386 1.00 89.81 70 PHE A CA 1
ATOM 567 C C . PHE A 1 70 ? -4.188 4.246 -12.479 1.00 89.81 70 PHE A C 1
ATOM 569 O O . PHE A 1 70 ? -5.014 4.908 -13.104 1.00 89.81 70 PHE A O 1
ATOM 576 N N . ARG A 1 71 ? -3.984 2.952 -12.741 1.00 89.69 71 ARG A N 1
ATOM 577 C CA . ARG A 1 71 ? -4.785 2.179 -13.704 1.00 89.69 71 ARG A CA 1
ATOM 578 C C . ARG A 1 71 ? -5.850 1.312 -13.057 1.00 89.69 71 ARG A C 1
ATOM 580 O O . ARG A 1 71 ? -6.462 0.513 -13.756 1.00 89.69 71 ARG A O 1
ATOM 587 N N . GLY A 1 72 ? -6.051 1.437 -11.748 1.00 90.38 72 GLY A N 1
ATOM 588 C CA . GLY A 1 72 ? -6.982 0.590 -11.010 1.00 90.38 72 GLY A CA 1
ATOM 589 C C . GLY A 1 72 ? -6.523 -0.866 -10.879 1.00 90.38 72 GLY A C 1
ATOM 590 O O . GLY A 1 72 ? -7.305 -1.730 -10.497 1.00 90.38 72 GLY A O 1
ATOM 591 N N . ARG A 1 73 ? -5.257 -1.163 -11.198 1.00 91.88 73 ARG A N 1
ATOM 592 C CA . ARG A 1 73 ? -4.669 -2.510 -11.153 1.00 91.88 73 ARG A CA 1
ATOM 593 C C . ARG A 1 73 ? -4.093 -2.780 -9.765 1.00 91.88 73 ARG A C 1
ATOM 595 O O . ARG A 1 73 ? -2.885 -2.925 -9.587 1.00 91.88 73 ARG A O 1
ATOM 602 N N . PHE A 1 74 ? -4.958 -2.736 -8.753 1.00 92.00 74 PHE A N 1
ATOM 603 C CA . PHE A 1 74 ? -4.538 -2.731 -7.349 1.00 92.00 74 PHE A CA 1
ATOM 604 C C . PHE A 1 74 ? -3.933 -4.063 -6.894 1.00 92.00 74 PHE A C 1
ATOM 606 O O . PHE A 1 74 ? -3.009 -4.056 -6.087 1.00 92.00 74 PHE A O 1
ATOM 613 N N . ALA A 1 75 ? -4.379 -5.191 -7.452 1.00 89.56 75 ALA A N 1
ATOM 614 C CA . ALA A 1 75 ? -3.779 -6.495 -7.172 1.00 89.56 75 ALA A CA 1
ATOM 615 C C . ALA A 1 75 ? -2.307 -6.531 -7.615 1.00 89.56 75 ALA A C 1
ATOM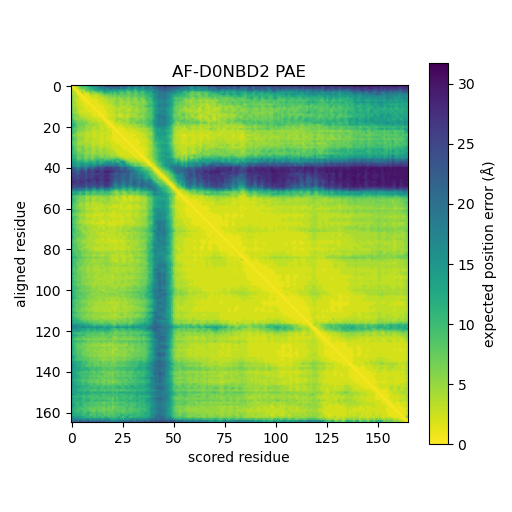 617 O O . ALA A 1 75 ? -1.425 -6.859 -6.822 1.00 89.56 75 ALA A O 1
ATOM 618 N N . GLU A 1 76 ? -2.021 -6.096 -8.845 1.00 91.44 76 GLU A N 1
ATOM 619 C CA . GLU A 1 76 ? -0.648 -6.005 -9.347 1.00 91.44 76 GLU A CA 1
ATOM 620 C C . GLU A 1 76 ? 0.168 -4.927 -8.626 1.00 91.44 76 GLU A C 1
ATOM 622 O O . GLU A 1 76 ? 1.373 -5.092 -8.438 1.00 91.44 76 GLU A O 1
ATOM 627 N N . ALA A 1 77 ? -0.467 -3.839 -8.177 1.00 93.25 77 ALA A N 1
ATOM 628 C CA . ALA A 1 77 ? 0.193 -2.838 -7.344 1.00 93.25 77 ALA A CA 1
ATOM 629 C C . ALA A 1 77 ? 0.672 -3.436 -6.011 1.00 93.25 77 ALA A C 1
ATOM 631 O O . ALA A 1 77 ? 1.790 -3.150 -5.586 1.00 93.25 77 ALA A O 1
ATOM 632 N N . ILE A 1 78 ? -0.141 -4.285 -5.374 1.00 92.38 78 ILE A N 1
ATOM 633 C CA . ILE A 1 78 ? 0.194 -4.942 -4.102 1.00 92.38 78 ILE A CA 1
ATOM 634 C C . ILE A 1 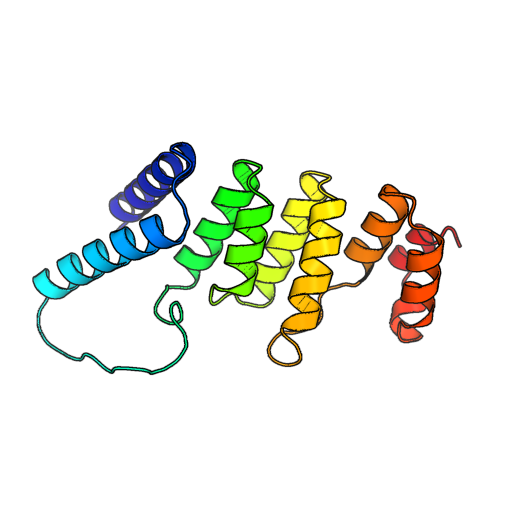78 ? 1.253 -6.037 -4.308 1.00 92.38 78 ILE A C 1
ATOM 636 O O . ILE A 1 78 ? 2.192 -6.145 -3.518 1.00 92.38 78 ILE A O 1
ATOM 640 N N . GLU A 1 79 ? 1.188 -6.793 -5.405 1.00 90.56 79 GLU A N 1
ATOM 641 C CA . GLU A 1 79 ? 2.253 -7.739 -5.771 1.00 90.56 79 GLU A CA 1
ATOM 642 C C . GLU A 1 79 ? 3.591 -7.009 -5.990 1.00 90.56 79 GLU A C 1
ATOM 644 O O . GLU A 1 79 ? 4.639 -7.406 -5.466 1.00 90.56 79 GLU A O 1
ATOM 649 N N . ALA A 1 80 ? 3.563 -5.892 -6.719 1.00 90.12 80 ALA A N 1
ATOM 650 C CA . ALA A 1 80 ? 4.722 -5.035 -6.937 1.00 90.12 80 ALA A CA 1
ATOM 651 C C . ALA A 1 80 ? 5.238 -4.429 -5.619 1.00 90.12 80 ALA A C 1
ATOM 653 O O . ALA A 1 80 ? 6.444 -4.366 -5.394 1.00 90.12 80 ALA A O 1
ATOM 654 N N . TYR A 1 81 ? 4.338 -4.036 -4.719 1.00 91.94 81 TYR A N 1
ATOM 655 C CA . TYR A 1 81 ? 4.670 -3.532 -3.388 1.00 91.94 81 TYR A CA 1
ATOM 656 C C . TYR A 1 81 ? 5.446 -4.550 -2.542 1.00 91.94 81 TYR A C 1
ATOM 658 O O . TYR A 1 81 ? 6.405 -4.187 -1.852 1.00 91.94 81 TYR A O 1
ATOM 666 N N . ALA A 1 82 ? 5.046 -5.821 -2.589 1.00 90.06 82 ALA A N 1
ATOM 667 C CA . ALA A 1 82 ? 5.689 -6.890 -1.830 1.00 90.06 82 ALA A CA 1
ATOM 668 C C . ALA A 1 82 ? 7.045 -7.301 -2.424 1.00 90.06 82 ALA A C 1
ATOM 670 O O . ALA A 1 82 ? 7.974 -7.627 -1.687 1.00 90.06 82 ALA A O 1
ATOM 671 N N . SER A 1 83 ? 7.157 -7.283 -3.754 1.00 88.31 83 SER A N 1
ATOM 672 C CA . SER A 1 83 ? 8.301 -7.844 -4.485 1.00 88.31 83 SER A CA 1
ATOM 673 C C . SER A 1 83 ? 9.421 -6.847 -4.785 1.00 88.31 83 SER A C 1
ATOM 675 O O . SER A 1 83 ? 10.576 -7.252 -4.930 1.00 88.31 83 SER A O 1
ATOM 677 N N . LEU A 1 84 ? 9.108 -5.554 -4.897 1.00 89.75 84 LEU A N 1
ATOM 678 C CA . LEU A 1 84 ? 10.081 -4.531 -5.269 1.00 89.75 84 LEU A CA 1
ATOM 679 C C . LEU A 1 84 ? 10.799 -3.929 -4.049 1.00 89.75 84 LEU A C 1
ATOM 681 O O . LEU A 1 84 ? 10.226 -3.847 -2.955 1.00 89.75 84 LEU A O 1
ATOM 685 N N . PRO A 1 85 ? 12.040 -3.434 -4.229 1.00 88.31 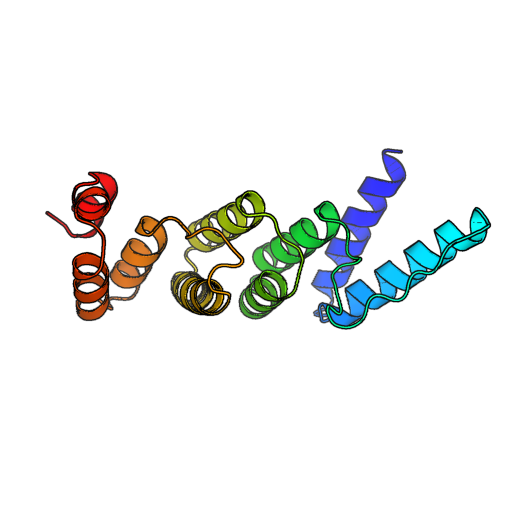85 PRO A N 1
ATOM 686 C CA . PRO A 1 85 ? 12.798 -2.783 -3.167 1.00 88.31 85 PRO A CA 1
ATOM 687 C C . PRO A 1 85 ? 12.230 -1.384 -2.878 1.00 88.31 85 PRO A C 1
ATOM 689 O O . PRO A 1 85 ? 12.738 -0.373 -3.352 1.00 88.31 85 PRO A O 1
ATOM 692 N N . LEU A 1 86 ? 11.138 -1.312 -2.117 1.00 88.50 86 LEU A N 1
ATOM 693 C CA . LEU A 1 86 ? 10.541 -0.053 -1.667 1.00 88.50 86 LEU A CA 1
ATOM 694 C C . LEU A 1 86 ? 11.060 0.356 -0.289 1.00 88.50 86 LEU A C 1
ATOM 696 O O . LEU A 1 86 ? 11.179 -0.475 0.614 1.00 88.50 86 LEU A O 1
ATOM 700 N N . THR A 1 87 ? 11.280 1.659 -0.112 1.00 90.75 87 THR A N 1
ATOM 701 C CA . THR A 1 87 ? 11.548 2.258 1.202 1.00 90.75 87 THR A CA 1
ATOM 702 C C . THR A 1 87 ? 10.262 2.378 2.023 1.00 90.75 87 THR A C 1
ATOM 704 O O . THR A 1 87 ? 9.168 2.431 1.462 1.00 90.75 87 THR A O 1
ATOM 707 N N . ASP A 1 88 ? 10.376 2.502 3.349 1.00 90.19 88 ASP A N 1
ATOM 708 C CA . ASP A 1 88 ? 9.210 2.699 4.230 1.00 90.19 88 ASP A CA 1
ATOM 709 C C . ASP A 1 88 ? 8.367 3.922 3.825 1.00 90.19 88 ASP A C 1
ATOM 711 O O . ASP A 1 88 ? 7.141 3.892 3.907 1.00 90.19 88 ASP A O 1
ATOM 715 N N . LEU A 1 89 ? 9.015 4.993 3.351 1.00 91.94 89 LEU A N 1
ATOM 716 C CA . LEU A 1 89 ? 8.326 6.186 2.856 1.00 91.94 89 LEU A CA 1
ATOM 717 C C . LEU A 1 89 ? 7.472 5.855 1.626 1.00 91.94 89 LEU A C 1
ATOM 719 O O . LEU A 1 89 ? 6.288 6.165 1.597 1.00 91.94 89 LEU A O 1
ATOM 723 N N . MET A 1 90 ? 8.053 5.160 0.645 1.00 91.75 90 MET A N 1
ATOM 724 C CA . MET A 1 90 ? 7.331 4.734 -0.557 1.00 91.75 90 MET A CA 1
ATOM 725 C C . MET A 1 90 ? 6.191 3.773 -0.224 1.00 91.75 90 MET A C 1
ATOM 727 O O . MET A 1 90 ? 5.159 3.800 -0.883 1.00 91.75 90 MET A O 1
ATOM 731 N N . ARG A 1 91 ? 6.357 2.932 0.800 1.00 93.44 91 ARG A N 1
ATOM 732 C CA . ARG A 1 91 ? 5.300 2.031 1.263 1.00 93.44 91 ARG A CA 1
ATOM 733 C C . ARG A 1 91 ? 4.111 2.795 1.844 1.00 93.44 91 ARG A C 1
ATOM 735 O O . ARG A 1 91 ? 2.974 2.455 1.535 1.00 93.44 91 ARG A O 1
ATOM 742 N N . ARG A 1 92 ? 4.366 3.844 2.630 1.00 94.12 92 ARG A N 1
ATOM 743 C CA . ARG A 1 92 ? 3.318 4.732 3.162 1.00 94.12 92 ARG A CA 1
ATOM 744 C C . ARG A 1 92 ? 2.600 5.499 2.056 1.00 94.12 92 ARG A C 1
ATOM 746 O O . ARG A 1 92 ? 1.377 5.553 2.081 1.00 94.12 92 ARG A O 1
ATOM 753 N N . ASP A 1 93 ? 3.332 6.007 1.062 1.00 93.38 93 ASP A N 1
ATOM 754 C CA . ASP A 1 93 ? 2.732 6.663 -0.111 1.00 93.38 93 ASP A CA 1
ATOM 755 C C . ASP A 1 93 ? 1.693 5.761 -0.795 1.00 93.38 93 ASP A C 1
ATOM 757 O O . ASP A 1 93 ? 0.645 6.236 -1.220 1.00 93.38 93 ASP A O 1
ATOM 761 N N . VAL A 1 94 ? 1.970 4.457 -0.913 1.00 93.56 94 VAL A N 1
ATOM 762 C CA . VAL A 1 94 ? 1.047 3.509 -1.558 1.00 93.56 94 VAL A CA 1
ATOM 763 C C . VAL A 1 94 ? -0.241 3.354 -0.752 1.00 93.56 94 VAL A C 1
ATOM 765 O O . VAL A 1 94 ? -1.312 3.330 -1.350 1.00 93.56 94 VAL A O 1
ATOM 768 N N . VAL A 1 95 ? -0.156 3.305 0.582 1.00 94.94 95 VAL A N 1
ATOM 769 C CA . VAL A 1 95 ? -1.343 3.260 1.455 1.00 94.94 95 VAL A CA 1
ATOM 770 C C . VAL A 1 95 ? -2.215 4.494 1.244 1.00 94.94 95 VAL A C 1
ATOM 772 O O . VAL A 1 95 ? -3.415 4.348 1.029 1.00 94.94 95 VAL A O 1
ATOM 775 N N . ILE A 1 96 ? -1.606 5.685 1.236 1.00 93.88 96 ILE A N 1
ATOM 776 C CA . ILE A 1 96 ? -2.315 6.953 1.007 1.00 93.88 96 ILE A CA 1
ATOM 777 C C . ILE A 1 96 ? -3.032 6.914 -0.342 1.00 93.88 96 ILE A C 1
ATOM 779 O O . ILE A 1 96 ? -4.227 7.171 -0.411 1.00 93.88 96 ILE A O 1
ATOM 783 N N . VAL A 1 97 ? -2.336 6.494 -1.404 1.00 93.75 97 VAL A N 1
ATOM 784 C CA . VAL A 1 97 ? -2.940 6.378 -2.736 1.00 93.75 97 VAL A CA 1
ATOM 785 C C . VAL A 1 97 ? -4.139 5.426 -2.718 1.00 93.75 97 VAL A C 1
ATOM 787 O O . VAL A 1 97 ? -5.186 5.767 -3.252 1.00 93.75 97 VAL A O 1
ATOM 790 N N . LEU A 1 98 ? -4.033 4.245 -2.104 1.00 94.25 98 LEU A N 1
ATOM 791 C CA . LEU A 1 98 ? -5.165 3.312 -2.041 1.00 94.25 98 LEU A CA 1
ATOM 792 C C . LEU A 1 98 ? -6.364 3.886 -1.269 1.00 94.25 98 LEU A C 1
ATOM 794 O O . LEU A 1 98 ? -7.502 3.634 -1.668 1.00 94.25 98 LEU A O 1
ATOM 798 N N . GLN A 1 99 ? -6.121 4.662 -0.208 1.00 93.38 99 GLN A N 1
ATOM 799 C CA . GLN A 1 99 ? -7.180 5.369 0.516 1.00 93.38 99 GLN A CA 1
ATOM 800 C C . GLN A 1 99 ? -7.828 6.469 -0.327 1.00 93.38 99 GLN A C 1
ATOM 802 O O . GLN A 1 99 ? -9.053 6.559 -0.339 1.00 93.38 99 GLN A O 1
ATOM 807 N N . ASP A 1 100 ? -7.039 7.254 -1.065 1.00 93.44 100 ASP A N 1
ATOM 808 C CA . ASP A 1 100 ? -7.541 8.324 -1.939 1.00 93.44 100 ASP A CA 1
ATOM 809 C C . ASP A 1 100 ? -8.448 7.780 -3.057 1.00 93.44 100 ASP A C 1
ATOM 811 O O . ASP A 1 100 ? -9.393 8.444 -3.477 1.00 93.44 100 ASP A O 1
ATOM 815 N N . TYR A 1 101 ? -8.186 6.555 -3.527 1.00 92.88 101 TYR A N 1
ATOM 816 C CA . TYR A 1 101 ? -9.045 5.842 -4.482 1.00 92.88 101 TYR A CA 1
ATOM 817 C C . TYR A 1 101 ? -10.197 5.064 -3.817 1.00 92.88 101 TYR A C 1
ATOM 819 O O . TYR A 1 101 ? -10.894 4.313 -4.504 1.00 92.88 101 TYR A O 1
ATOM 827 N N . GLU A 1 102 ? -10.380 5.196 -2.500 1.00 94.38 102 GLU A N 1
ATOM 828 C CA . GLU A 1 102 ? -11.396 4.499 -1.697 1.00 94.38 102 GLU A CA 1
ATOM 829 C C . GLU A 1 102 ? -11.356 2.964 -1.846 1.00 94.38 102 GLU A C 1
ATOM 831 O O . GLU A 1 102 ? -12.358 2.260 -1.713 1.00 94.38 102 GLU A O 1
ATOM 836 N N . GLN A 1 103 ? -10.175 2.401 -2.119 1.00 95.12 103 GLN A N 1
ATOM 837 C CA . GLN A 1 103 ? -10.001 0.964 -2.341 1.00 95.12 103 GLN A CA 1
ATOM 838 C C . GLN A 1 103 ? -9.786 0.219 -1.029 1.00 95.12 103 GLN A C 1
ATOM 840 O O . GLN A 1 103 ? -8.749 -0.406 -0.809 1.00 95.12 103 GLN A O 1
ATOM 845 N N . TYR A 1 104 ? -10.780 0.268 -0.146 1.00 94.75 104 TYR A N 1
ATOM 846 C CA . TYR A 1 104 ? -10.665 -0.239 1.223 1.00 94.75 104 TYR A CA 1
ATOM 847 C C . TYR A 1 104 ? -10.315 -1.732 1.297 1.00 94.75 104 TYR A C 1
ATOM 849 O O . TYR A 1 104 ? -9.481 -2.119 2.105 1.00 94.75 104 TYR A O 1
ATOM 857 N N . GLN A 1 105 ? -10.855 -2.572 0.407 1.00 94.56 105 GLN A N 1
ATOM 858 C CA . GLN A 1 105 ? -10.472 -3.993 0.334 1.00 94.56 105 GLN A CA 1
ATOM 859 C C . GLN A 1 105 ? -8.989 -4.183 -0.014 1.00 94.56 105 GLN A C 1
ATOM 861 O O . GLN A 1 105 ? -8.298 -4.992 0.602 1.00 94.56 105 GLN A O 1
ATOM 866 N N . SER A 1 106 ? -8.481 -3.394 -0.962 1.00 94.44 106 SER A N 1
ATOM 867 C CA . SER A 1 106 ? -7.068 -3.403 -1.348 1.00 94.44 106 SER A CA 1
ATOM 868 C C . SER A 1 106 ? -6.174 -2.892 -0.220 1.00 94.44 106 SER A C 1
ATOM 870 O O . SER A 1 106 ? -5.081 -3.418 -0.037 1.00 94.44 106 SER A O 1
ATOM 872 N N . VAL A 1 107 ? -6.634 -1.906 0.562 1.00 95.50 107 VAL A N 1
ATOM 873 C CA . VAL A 1 107 ? -5.937 -1.460 1.778 1.00 95.50 107 VAL A CA 1
ATOM 874 C C . VAL A 1 107 ? -5.810 -2.628 2.755 1.00 95.50 107 VAL A C 1
ATOM 876 O O . VAL A 1 107 ? -4.695 -2.960 3.137 1.00 95.50 107 VAL A O 1
ATOM 879 N N . LEU A 1 108 ? -6.906 -3.310 3.102 1.00 94.75 108 LEU A N 1
ATOM 880 C CA . LEU A 1 108 ? -6.863 -4.442 4.039 1.00 94.75 108 LEU A CA 1
ATOM 881 C C . LEU A 1 108 ? -5.917 -5.552 3.567 1.00 94.75 108 LEU A C 1
ATOM 883 O O . LEU A 1 108 ? -5.064 -6.004 4.332 1.00 94.75 108 LEU A O 1
ATOM 887 N N . TYR A 1 109 ? -6.004 -5.925 2.288 1.00 94.38 109 TYR A N 1
ATOM 888 C CA . TYR A 1 109 ? -5.110 -6.925 1.709 1.00 94.38 109 TYR A CA 1
ATOM 889 C C . TYR A 1 109 ? -3.640 -6.474 1.730 1.00 94.38 109 TYR A C 1
ATOM 891 O O . TYR A 1 109 ? -2.751 -7.258 2.061 1.00 94.38 109 TYR A O 1
ATOM 899 N N . LEU A 1 110 ? -3.358 -5.195 1.456 1.00 95.25 110 LEU A N 1
ATOM 900 C CA . LEU A 1 110 ? -2.004 -4.649 1.561 1.00 95.25 110 LEU A CA 1
ATOM 901 C C . LEU A 1 110 ? -1.461 -4.758 2.990 1.00 95.25 110 LEU A C 1
ATOM 903 O O . LEU A 1 110 ? -0.292 -5.101 3.155 1.00 95.25 110 LEU A O 1
ATOM 907 N N . TYR A 1 111 ? -2.276 -4.508 4.019 1.00 94.31 111 TYR A N 1
ATOM 908 C CA . TYR A 1 111 ? -1.847 -4.650 5.416 1.00 94.31 111 TYR A CA 1
ATOM 909 C C . TYR A 1 111 ? -1.547 -6.105 5.789 1.00 94.31 111 TYR A C 1
ATOM 911 O O . TYR A 1 111 ? -0.567 -6.362 6.488 1.00 94.31 111 TYR A O 1
ATOM 919 N N . GLU A 1 112 ? -2.324 -7.068 5.290 1.00 92.38 112 GLU A N 1
ATOM 920 C CA . GLU A 1 112 ? -2.013 -8.496 5.443 1.00 92.38 112 GLU A CA 1
ATOM 921 C C . GLU A 1 112 ? -0.668 -8.851 4.805 1.00 92.38 112 GLU A C 1
ATOM 923 O O . GLU A 1 112 ? 0.192 -9.450 5.458 1.00 92.38 112 GLU A O 1
ATOM 928 N N . VAL A 1 113 ? -0.454 -8.412 3.563 1.00 91.44 113 VAL A N 1
ATOM 929 C CA . VAL A 1 113 ? 0.804 -8.610 2.836 1.00 91.44 113 VAL A CA 1
ATOM 930 C C . VAL A 1 113 ? 1.970 -7.949 3.571 1.00 91.44 113 VAL A C 1
ATOM 932 O O . VAL A 1 113 ? 3.005 -8.581 3.758 1.00 91.44 113 VAL A O 1
ATOM 935 N N . HIS A 1 114 ? 1.810 -6.712 4.050 1.00 91.00 114 HIS A N 1
ATOM 936 C CA . HIS A 1 114 ? 2.851 -5.990 4.786 1.00 91.00 114 HIS A C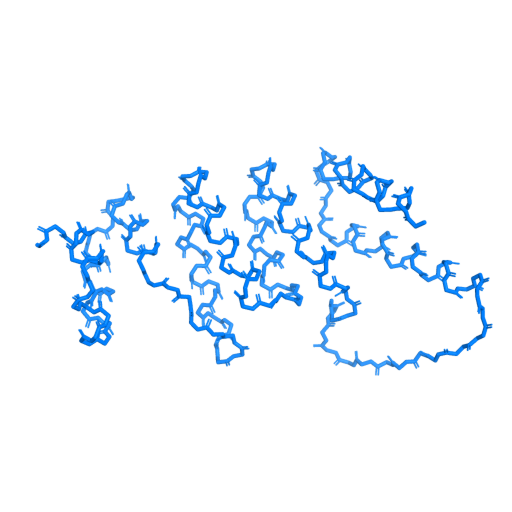A 1
ATOM 937 C C . HIS A 1 114 ? 3.204 -6.676 6.107 1.00 91.00 114 HIS A C 1
ATOM 939 O O . HIS A 1 114 ? 4.382 -6.796 6.436 1.00 91.00 114 HIS A O 1
ATOM 945 N N . ARG A 1 115 ? 2.212 -7.195 6.845 1.00 89.06 115 ARG A N 1
ATOM 946 C CA . ARG A 1 115 ? 2.454 -7.991 8.060 1.00 89.06 115 ARG A CA 1
ATOM 947 C C . ARG A 1 115 ? 3.234 -9.273 7.748 1.00 89.06 115 ARG A C 1
ATOM 949 O O . ARG A 1 115 ? 4.143 -9.619 8.499 1.00 89.06 115 ARG A O 1
ATOM 956 N N . ALA A 1 116 ? 2.948 -9.934 6.623 1.00 88.44 116 ALA A N 1
ATOM 957 C CA . ALA A 1 116 ? 3.680 -11.126 6.184 1.00 88.44 116 ALA A CA 1
ATOM 958 C C . ALA A 1 116 ? 5.152 -10.846 5.816 1.00 88.44 116 ALA A C 1
ATOM 960 O O . ALA A 1 116 ? 5.979 -11.755 5.874 1.00 88.44 116 ALA A O 1
ATOM 961 N N . MET A 1 117 ? 5.510 -9.596 5.497 1.00 84.31 117 MET A N 1
ATOM 962 C CA . MET A 1 117 ? 6.909 -9.193 5.279 1.00 84.31 117 MET A CA 1
ATOM 963 C C . MET A 1 117 ? 7.739 -9.157 6.576 1.00 84.31 117 MET A C 1
ATOM 965 O O . MET A 1 117 ? 8.970 -9.109 6.520 1.00 84.31 117 MET A O 1
ATOM 969 N N . GLY A 1 118 ? 7.088 -9.204 7.742 1.00 81.19 118 GLY A N 1
ATOM 970 C CA . GLY A 1 118 ? 7.736 -9.335 9.044 1.00 81.19 118 GLY A CA 1
ATOM 971 C C . GLY A 1 118 ? 8.629 -8.150 9.423 1.00 81.19 118 GLY A C 1
ATOM 972 O O . GLY A 1 118 ? 8.401 -7.007 9.031 1.00 81.19 118 GLY A O 1
ATOM 973 N N . SER A 1 119 ? 9.677 -8.421 10.205 1.00 77.62 119 SER A N 1
ATOM 974 C CA . SER A 1 119 ? 10.563 -7.398 10.785 1.00 77.62 119 SER A CA 1
ATOM 975 C C . SER A 1 119 ? 11.497 -6.708 9.782 1.00 77.62 119 SER A C 1
ATOM 977 O O . SER A 1 119 ? 12.287 -5.853 10.178 1.00 77.62 119 SER A O 1
ATOM 979 N N . ALA A 1 120 ? 11.445 -7.078 8.499 1.00 77.12 120 ALA A N 1
ATOM 980 C CA . 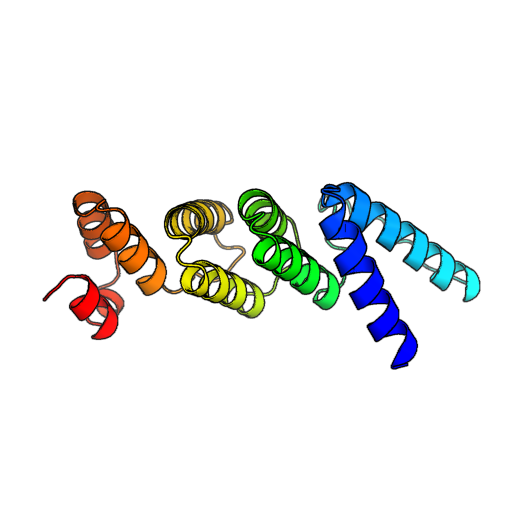ALA A 1 120 ? 12.259 -6.463 7.452 1.00 77.12 120 ALA A CA 1
ATOM 981 C C . ALA A 1 120 ? 11.801 -5.036 7.096 1.00 77.12 120 ALA A C 1
ATOM 983 O O . ALA A 1 120 ? 12.565 -4.273 6.507 1.00 77.12 120 ALA A O 1
ATOM 984 N N . VAL A 1 121 ? 10.564 -4.678 7.443 1.00 83.69 121 VAL A N 1
ATOM 985 C CA . VAL A 1 121 ? 9.932 -3.393 7.127 1.00 83.69 121 VAL A CA 1
ATOM 986 C C . VAL A 1 121 ? 9.354 -2.757 8.383 1.00 83.69 121 VAL A C 1
ATOM 988 O O . VAL A 1 121 ? 8.931 -3.450 9.310 1.00 83.69 121 VAL A O 1
ATOM 991 N N . LYS A 1 122 ? 9.326 -1.420 8.434 1.00 89.31 122 LYS A N 1
ATOM 992 C CA . LYS A 1 122 ? 8.702 -0.740 9.574 1.00 89.31 122 LYS A CA 1
ATOM 993 C C . LYS A 1 122 ? 7.187 -0.955 9.559 1.00 89.31 122 LYS A C 1
ATOM 995 O O . LYS A 1 122 ? 6.593 -0.964 8.477 1.00 89.31 122 LYS A O 1
ATOM 1000 N N . PRO A 1 123 ? 6.540 -1.063 10.732 1.00 88.88 123 PRO A N 1
ATOM 1001 C CA . PRO A 1 123 ? 5.086 -1.077 10.810 1.00 88.88 123 PRO A CA 1
ATOM 1002 C C . PRO A 1 123 ? 4.476 0.146 10.111 1.00 88.88 123 PRO A C 1
ATOM 1004 O O . PRO A 1 123 ? 5.012 1.260 10.194 1.00 88.88 123 PRO A O 1
ATOM 1007 N N . LEU A 1 124 ? 3.373 -0.080 9.396 1.00 92.44 124 LEU A N 1
ATOM 1008 C CA . LEU A 1 124 ? 2.544 0.992 8.848 1.00 92.44 124 LEU A CA 1
ATOM 1009 C C . LEU A 1 124 ? 1.720 1.636 9.968 1.00 92.44 124 LEU A C 1
ATOM 1011 O O . LEU A 1 124 ? 1.549 1.051 11.036 1.00 92.44 124 LEU A O 1
ATOM 1015 N N . ASP A 1 125 ? 1.222 2.847 9.715 1.00 93.31 125 ASP A N 1
ATOM 1016 C CA . ASP A 1 125 ? 0.225 3.456 10.596 1.00 93.31 125 ASP A CA 1
ATOM 1017 C C . ASP A 1 125 ? -1.032 2.578 10.619 1.00 93.31 125 ASP A C 1
ATOM 1019 O O . ASP A 1 125 ? -1.407 2.033 9.590 1.00 93.31 125 ASP A O 1
ATOM 1023 N N . VAL A 1 126 ? -1.684 2.422 11.761 1.00 93.25 126 VAL A N 1
ATOM 1024 C CA . VAL A 1 126 ? -2.849 1.540 11.928 1.00 93.25 126 VAL A CA 1
ATOM 1025 C C . VAL A 1 126 ? -4.167 2.241 11.597 1.00 93.25 126 VAL A C 1
ATOM 1027 O O . VAL A 1 126 ? -5.152 1.578 11.283 1.00 93.25 126 VAL A O 1
ATOM 1030 N N . ALA A 1 127 ? -4.193 3.579 11.602 1.00 94.69 127 ALA A N 1
ATOM 1031 C CA . ALA A 1 127 ? -5.407 4.347 11.322 1.00 94.69 127 ALA A CA 1
ATOM 1032 C C . ALA A 1 127 ? -6.031 4.040 9.939 1.00 94.69 127 ALA A C 1
ATOM 1034 O O . ALA A 1 127 ? -7.244 3.830 9.889 1.00 94.69 127 ALA A O 1
ATOM 1035 N N . PRO A 1 128 ? -5.263 3.922 8.832 1.00 95.31 128 PRO A N 1
ATOM 1036 C CA . PRO A 1 128 ? -5.821 3.533 7.535 1.00 95.31 128 PRO A CA 1
ATOM 1037 C C . PRO A 1 128 ? -6.478 2.153 7.511 1.00 95.31 128 PRO A C 1
ATOM 1039 O O . PRO A 1 128 ? -7.474 1.957 6.818 1.00 95.31 128 PRO A O 1
ATOM 1042 N N . GLU A 1 129 ? -5.927 1.197 8.261 1.00 95.56 129 GLU A N 1
ATOM 1043 C CA . GLU A 1 129 ? -6.473 -0.156 8.356 1.00 95.56 129 GLU A CA 1
ATOM 1044 C C . GLU A 1 129 ? -7.807 -0.153 9.107 1.00 95.56 129 GLU A C 1
ATOM 1046 O O . GLU A 1 129 ? -8.788 -0.715 8.623 1.00 95.56 129 GLU A O 1
ATOM 1051 N N . LEU A 1 130 ? -7.861 0.523 10.259 1.00 95.44 130 LEU A N 1
ATOM 1052 C CA . LEU A 1 130 ? -9.083 0.630 11.057 1.00 95.44 130 LEU A CA 1
ATOM 1053 C C . LEU A 1 130 ? -10.189 1.376 10.301 1.00 95.44 130 LEU A C 1
ATOM 1055 O O . LEU A 1 130 ? -11.335 0.928 10.295 1.00 95.44 130 LEU A O 1
ATOM 1059 N N . ASP A 1 131 ? -9.851 2.475 9.618 1.00 95.81 131 ASP A N 1
ATOM 1060 C CA . ASP A 1 131 ? -10.811 3.186 8.769 1.00 95.81 131 ASP A CA 1
ATOM 1061 C C . ASP A 1 131 ? -11.323 2.278 7.645 1.00 95.81 131 ASP A C 1
ATOM 1063 O O . ASP A 1 131 ? -12.532 2.173 7.447 1.00 95.81 131 ASP A O 1
ATOM 1067 N N . ALA A 1 132 ? -10.439 1.534 6.970 1.00 95.50 132 ALA A N 1
ATOM 1068 C CA . ALA A 1 132 ? -10.851 0.583 5.945 1.00 95.50 132 ALA A CA 1
ATOM 1069 C C . ALA A 1 132 ? -11.798 -0.493 6.507 1.00 95.50 132 ALA A C 1
ATOM 1071 O O . ALA A 1 132 ? -12.863 -0.707 5.928 1.00 95.50 132 ALA A O 1
ATOM 1072 N N . LEU A 1 133 ? -11.485 -1.119 7.651 1.00 95.94 133 LEU A N 1
ATOM 1073 C CA . LEU A 1 133 ? -12.362 -2.113 8.293 1.00 95.94 133 LEU A CA 1
ATOM 1074 C C . LEU A 1 133 ? -13.749 -1.537 8.593 1.00 95.94 133 LEU A C 1
ATOM 1076 O O . LEU A 1 133 ? -14.761 -2.169 8.272 1.00 95.94 133 LEU A O 1
ATOM 1080 N N . LYS A 1 134 ? -13.803 -0.310 9.126 1.00 94.94 134 LYS A N 1
ATOM 1081 C CA . LYS A 1 134 ? -15.057 0.412 9.366 1.00 94.94 134 LYS A CA 1
ATOM 1082 C C . LYS A 1 134 ? -15.847 0.620 8.078 1.00 94.94 134 LYS A C 1
ATOM 1084 O O . LYS A 1 134 ? -17.046 0.350 8.042 1.00 94.94 134 LYS A O 1
ATOM 1089 N N . LYS A 1 135 ? -15.187 1.085 7.014 1.00 94.75 135 LYS A N 1
ATOM 1090 C CA . LYS A 1 135 ? -15.814 1.389 5.718 1.00 94.75 135 LYS A CA 1
ATOM 1091 C C . LYS A 1 135 ? -16.379 0.154 5.031 1.00 94.75 135 LYS A C 1
ATOM 1093 O O . LYS A 1 135 ? -17.413 0.265 4.379 1.00 94.75 135 LYS A O 1
ATOM 1098 N N . VAL A 1 136 ? -15.756 -1.014 5.208 1.00 94.75 136 VAL A N 1
ATOM 1099 C CA . VAL A 1 136 ? -16.308 -2.277 4.692 1.00 94.75 136 VAL A CA 1
ATOM 1100 C C . VAL A 1 136 ? -17.254 -2.989 5.674 1.00 94.75 136 VAL A C 1
ATOM 1102 O O . VAL A 1 136 ? -17.709 -4.096 5.398 1.00 94.75 136 VAL A O 1
ATOM 1105 N N . GLY A 1 137 ? -17.565 -2.385 6.824 1.00 92.81 137 GLY A N 1
ATOM 1106 C CA . GLY A 1 137 ? -18.499 -2.945 7.805 1.00 92.81 137 GLY A CA 1
ATOM 1107 C C . GLY A 1 137 ? -17.962 -4.131 8.616 1.00 92.81 137 GLY A C 1
ATOM 1108 O O . GLY A 1 137 ? -18.743 -4.810 9.279 1.00 92.81 137 GLY A O 1
ATOM 1109 N N . ARG A 1 138 ? -16.646 -4.383 8.614 1.00 93.75 138 ARG A N 1
ATOM 1110 C CA . ARG A 1 138 ? -15.986 -5.435 9.416 1.00 93.75 138 ARG A CA 1
ATOM 1111 C C . ARG A 1 138 ? -15.707 -4.932 10.840 1.00 93.75 138 ARG A C 1
ATOM 1113 O O . ARG A 1 138 ? -14.561 -4.874 11.275 1.00 93.75 138 ARG A O 1
ATOM 1120 N N . VAL A 1 139 ? -16.763 -4.524 11.548 1.00 92.50 139 VAL A N 1
ATOM 1121 C CA . VAL A 1 139 ? -16.668 -3.842 12.856 1.00 92.50 139 VAL A CA 1
ATOM 1122 C C . VAL A 1 139 ? -16.068 -4.745 13.937 1.00 92.50 139 VAL A C 1
ATOM 1124 O O . VAL A 1 139 ? -15.190 -4.307 14.665 1.00 92.50 139 VAL A O 1
ATOM 1127 N N . GLU A 1 140 ? -16.455 -6.020 13.991 1.00 92.75 140 GLU A N 1
ATOM 1128 C CA . GLU A 1 140 ? -15.922 -6.964 14.990 1.00 92.75 140 GLU A CA 1
ATOM 1129 C C . GLU A 1 140 ? -14.402 -7.140 14.867 1.00 92.75 140 GLU A C 1
ATOM 1131 O O . GLU A 1 140 ? -13.670 -7.170 15.856 1.00 92.75 140 GLU A O 1
ATOM 1136 N N . GLU A 1 141 ? -13.907 -7.216 13.633 1.00 93.12 141 GLU A N 1
ATOM 1137 C CA . GLU A 1 141 ? -12.475 -7.301 13.374 1.00 93.12 141 GLU A CA 1
ATOM 1138 C C . GLU A 1 141 ? -11.764 -5.984 13.663 1.00 93.12 141 GLU A C 1
ATOM 1140 O O . GLU A 1 141 ? -10.653 -6.004 14.185 1.00 93.12 141 GLU A O 1
ATOM 1145 N N . MET A 1 142 ? -12.398 -4.845 13.372 1.00 93.56 142 MET A N 1
ATOM 1146 C CA . MET A 1 142 ? -11.883 -3.532 13.760 1.00 93.56 142 MET A CA 1
ATOM 1147 C C . MET A 1 142 ? -11.697 -3.442 15.278 1.00 93.56 142 MET A C 1
ATOM 1149 O O . MET A 1 142 ? -10.634 -3.019 15.728 1.00 93.56 142 MET A O 1
ATOM 1153 N N . ASP A 1 143 ? -12.684 -3.885 16.058 1.00 92.19 143 ASP A N 1
ATOM 1154 C CA . ASP A 1 143 ? -12.616 -3.887 17.520 1.00 92.19 143 ASP A CA 1
ATOM 1155 C C . ASP A 1 143 ? -11.500 -4.806 18.019 1.00 92.19 143 ASP A C 1
ATOM 1157 O O . ASP A 1 143 ? -10.682 -4.393 18.841 1.00 92.19 143 ASP A O 1
ATOM 1161 N N . MET A 1 144 ? -11.402 -6.023 17.476 1.00 93.44 144 MET A N 1
ATOM 1162 C CA . MET A 1 144 ? -10.315 -6.950 17.799 1.00 93.44 144 MET A CA 1
ATOM 1163 C C . MET A 1 144 ? -8.945 -6.324 17.505 1.00 93.44 144 MET A C 1
ATOM 1165 O O . MET A 1 144 ? -8.073 -6.316 18.374 1.00 93.44 144 MET A O 1
ATOM 1169 N N . ARG A 1 145 ? -8.769 -5.733 16.316 1.00 91.06 145 ARG A N 1
ATOM 1170 C CA . ARG A 1 145 ? -7.528 -5.046 15.930 1.00 91.06 145 ARG A CA 1
ATOM 1171 C C . ARG A 1 145 ? -7.211 -3.886 16.855 1.00 91.06 145 ARG A C 1
ATOM 1173 O O . ARG A 1 145 ? -6.062 -3.745 17.251 1.00 91.06 145 ARG A O 1
ATOM 1180 N N . PHE A 1 146 ? -8.206 -3.086 17.223 1.00 92.25 146 PHE A N 1
ATOM 1181 C CA . PHE A 1 146 ? -8.036 -1.971 18.146 1.00 92.25 146 PHE A CA 1
ATOM 1182 C C . PHE A 1 146 ? -7.572 -2.440 19.535 1.00 92.25 146 PHE A C 1
ATOM 1184 O O . PHE A 1 146 ? -6.656 -1.843 20.101 1.00 92.25 146 PHE A O 1
ATOM 1191 N N . GLN A 1 147 ? -8.130 -3.537 20.059 1.00 92.50 147 GLN A N 1
ATOM 1192 C CA . GLN A 1 147 ? -7.716 -4.105 21.349 1.00 92.50 147 GLN A CA 1
ATOM 1193 C C . GLN A 1 147 ? -6.292 -4.685 21.322 1.00 92.50 147 GLN A C 1
ATOM 1195 O O . GLN A 1 147 ? -5.595 -4.635 22.334 1.00 92.50 147 GLN A O 1
ATOM 1200 N N . GLU A 1 148 ? -5.829 -5.186 20.172 1.00 92.38 148 GLU A N 1
ATOM 1201 C CA . GLU A 1 148 ? -4.446 -5.654 19.976 1.00 92.38 148 GLU A CA 1
ATOM 1202 C C . GLU A 1 148 ? -3.417 -4.505 19.958 1.00 92.38 148 GLU A C 1
ATOM 1204 O O . GLU A 1 148 ? -2.215 -4.745 20.118 1.00 92.38 148 GLU A O 1
ATOM 1209 N N . LEU A 1 149 ? -3.853 -3.253 19.766 1.00 91.12 149 LEU A N 1
ATOM 1210 C CA . LEU A 1 149 ? -2.945 -2.110 19.693 1.00 91.12 149 LEU A CA 1
ATOM 1211 C C . LEU A 1 149 ? -2.327 -1.764 21.055 1.00 91.12 149 LEU A C 1
ATOM 1213 O O . LEU A 1 149 ? -2.988 -1.853 22.089 1.00 91.12 149 LEU A O 1
ATOM 1217 N N . PRO A 1 150 ? -1.087 -1.242 21.081 1.00 92.50 150 PRO A N 1
ATOM 1218 C CA . PRO A 1 150 ? -0.523 -0.650 22.288 1.00 92.50 150 PRO A CA 1
ATOM 1219 C C . PRO A 1 150 ? -1.387 0.508 22.805 1.00 92.50 150 PRO A C 1
ATOM 1221 O O . PRO A 1 150 ? -1.874 1.318 22.017 1.00 92.50 150 PRO A O 1
ATOM 1224 N N . ALA A 1 151 ? -1.470 0.677 24.129 1.00 90.56 151 ALA A N 1
ATOM 1225 C CA . ALA A 1 151 ? -2.268 1.735 24.769 1.00 90.56 151 ALA A CA 1
ATOM 1226 C C . ALA A 1 151 ? -1.983 3.149 24.219 1.00 90.56 151 ALA A C 1
ATOM 1228 O O . ALA A 1 151 ? -2.882 3.981 24.112 1.00 90.56 151 ALA A O 1
ATOM 1229 N N . LYS A 1 152 ? -0.731 3.414 23.816 1.00 91.62 152 LYS A N 1
ATOM 1230 C CA . LYS A 1 152 ? -0.342 4.679 23.179 1.00 91.62 152 LYS A CA 1
ATOM 1231 C C . LYS A 1 152 ? -1.082 4.911 21.858 1.00 91.62 152 LYS A C 1
ATOM 1233 O O . LYS A 1 152 ? -1.591 6.007 21.649 1.00 91.62 152 LYS A O 1
ATOM 1238 N N . GLU A 1 153 ? -1.143 3.901 20.993 1.00 91.31 153 GLU A N 1
ATOM 1239 C CA . GLU A 1 153 ? -1.867 3.979 19.721 1.00 91.31 153 GLU A CA 1
ATOM 1240 C C . GLU A 1 153 ? -3.373 4.058 19.973 1.00 91.31 153 GLU A C 1
ATOM 1242 O O . GLU A 1 153 ? -4.027 4.934 19.419 1.00 91.31 153 GLU A O 1
ATOM 1247 N N . GLN A 1 154 ? -3.907 3.249 20.896 1.00 90.19 154 GLN A N 1
ATOM 1248 C CA . GLN A 1 154 ? -5.325 3.319 21.260 1.00 90.19 154 GLN A CA 1
ATOM 1249 C C . GLN A 1 154 ? -5.734 4.736 21.674 1.00 90.19 154 GLN A C 1
ATOM 1251 O O . GLN A 1 154 ? -6.775 5.220 21.256 1.00 90.19 154 GLN A O 1
ATOM 1256 N N . SER A 1 155 ? -4.904 5.440 22.446 1.00 90.69 155 SER A N 1
ATOM 1257 C CA . SER A 1 155 ? -5.209 6.796 22.923 1.00 90.69 155 SER A CA 1
ATOM 1258 C C . SER A 1 155 ? -5.151 7.901 21.855 1.00 90.69 155 SER A C 1
ATOM 1260 O O . SER A 1 155 ? -5.465 9.054 22.160 1.00 90.69 155 SER A O 1
ATOM 1262 N N . ARG A 1 156 ? -4.738 7.603 20.614 1.00 94.81 156 ARG A N 1
ATOM 1263 C CA . ARG A 1 156 ? -4.650 8.621 19.559 1.00 94.81 156 ARG A CA 1
ATOM 1264 C C . ARG A 1 156 ? -6.039 9.129 19.159 1.00 94.81 156 ARG A C 1
ATOM 1266 O O . ARG A 1 156 ? -6.964 8.355 18.927 1.00 94.81 156 ARG A O 1
ATOM 1273 N N . ALA A 1 157 ? -6.166 10.449 19.027 1.00 92.38 157 ALA A N 1
ATOM 1274 C CA . ALA A 1 157 ? -7.443 11.116 18.763 1.00 92.38 157 ALA A CA 1
ATOM 1275 C C . ALA A 1 157 ? -8.074 10.744 17.407 1.00 92.38 157 ALA A C 1
ATOM 1277 O O . ALA A 1 157 ? -9.294 10.645 17.298 1.00 92.38 157 ALA A O 1
ATOM 1278 N N . ASP A 1 158 ? -7.259 10.533 16.373 1.00 93.19 158 ASP A N 1
ATOM 1279 C CA . ASP A 1 158 ? -7.719 10.075 15.060 1.00 93.19 158 ASP A CA 1
ATOM 1280 C C . ASP A 1 158 ? -8.282 8.649 15.122 1.00 93.19 158 ASP A C 1
ATOM 1282 O O . ASP A 1 158 ? -9.354 8.395 14.574 1.00 93.19 158 ASP A O 1
ATOM 1286 N N . ILE A 1 159 ? -7.624 7.750 15.856 1.00 92.62 159 ILE A N 1
ATOM 1287 C CA . ILE A 1 159 ? -8.093 6.378 16.076 1.00 92.62 159 ILE A CA 1
ATOM 1288 C C . ILE A 1 159 ? -9.389 6.363 16.892 1.00 92.62 159 ILE A C 1
ATOM 1290 O O . ILE A 1 159 ? -10.344 5.707 16.487 1.00 92.62 159 ILE A O 1
ATOM 1294 N N . GLN A 1 160 ? -9.482 7.128 17.982 1.00 92.75 160 GLN A N 1
ATOM 1295 C CA . GLN A 1 160 ? -10.720 7.215 18.776 1.00 92.75 160 GLN A CA 1
ATOM 1296 C C . GLN A 1 160 ? -11.903 7.724 17.939 1.00 92.75 160 GLN A C 1
ATOM 1298 O O . GLN A 1 160 ? -12.990 7.147 17.975 1.00 92.75 160 GLN A O 1
ATOM 1303 N N . LYS A 1 161 ? -11.664 8.715 17.070 1.00 93.75 161 LYS A N 1
ATOM 1304 C CA . LYS A 1 161 ? -12.666 9.197 16.112 1.00 93.75 161 LYS A CA 1
ATOM 1305 C C . LYS A 1 161 ? -13.115 8.108 15.129 1.00 93.75 161 LYS A C 1
ATOM 1307 O O . LYS A 1 161 ? -14.295 8.059 14.772 1.00 93.75 161 LYS A O 1
ATOM 1312 N N . ILE A 1 162 ? -12.203 7.243 14.677 1.00 91.94 162 ILE A N 1
ATOM 1313 C CA . ILE A 1 162 ? -12.550 6.086 13.838 1.00 91.94 162 ILE A CA 1
ATOM 1314 C C . ILE A 1 162 ? -13.403 5.099 14.639 1.00 91.94 162 ILE A C 1
ATOM 1316 O O . ILE A 1 162 ? -14.445 4.683 14.139 1.00 91.94 162 ILE A O 1
ATOM 1320 N N . MET A 1 163 ? -13.049 4.802 15.887 1.00 90.50 163 MET A N 1
ATOM 1321 C CA . MET A 1 163 ? -13.834 3.905 16.746 1.00 90.50 163 MET A CA 1
ATOM 1322 C C . MET A 1 163 ? -15.212 4.477 17.117 1.00 90.50 163 MET A C 1
ATOM 1324 O O . MET A 1 163 ? -16.138 3.719 17.379 1.00 90.50 163 MET A O 1
ATOM 1328 N N . GLY A 1 164 ? -15.390 5.801 17.044 1.00 85.50 164 GLY A N 1
ATOM 1329 C CA . GLY A 1 164 ? -16.640 6.472 17.414 1.00 85.50 164 GLY A CA 1
ATOM 1330 C C . GLY A 1 164 ? -16.762 6.745 18.915 1.00 85.50 164 GLY A C 1
ATOM 1331 O O . GLY A 1 164 ? -17.883 6.870 19.407 1.00 85.50 164 GLY A O 1
ATOM 1332 N N . ASN A 1 165 ? -15.619 6.833 19.599 1.00 73.94 165 ASN A N 1
ATOM 1333 C CA . ASN A 1 165 ? -15.488 7.128 21.026 1.00 73.94 165 ASN A CA 1
ATOM 1334 C C . ASN A 1 165 ? -15.157 8.602 21.287 1.00 73.94 165 ASN A C 1
ATOM 1336 O O . ASN A 1 165 ? -14.540 9.246 20.403 1.00 73.94 165 ASN A O 1
#

Foldseek 3Di:
DVVVVVVVLVVLLVCVVVVDAPVVVVVVVVVVVVVVVVVVDDDDDDDDPDQPAAPPDQVRLLSNLVSCLVVVVLVSSLVSLLRHPYALVSLQVSLVSCVVVVVLVSNLVSQVSVVVSPPPHDDDQCLSNLLSCVVVVVLVVSVVVLVVDDPVSNPDPSSCVSNVD

Secondary structure (DSSP, 8-state):
-HHHHHHHHHHHHHHHHTT--HHHHHHHHHHHHHHHHHTT---------S-TTTTS-HHHHHHHHHHHHHTT-HHHHHHHHHHS---HHHHHHHHHHHHHTT-HHHHHHHHHHHHHTGGGSPPPPSHHHHHHHHHTT-HHHHHHHHHHS-HHHHT-HHHHHHHT-

Solvent-accessible surface area (backbone atoms only — not comparable to full-atom values): 9740 Å² total; per-residue (Å²): 118,68,70,61,55,53,50,49,52,51,50,52,55,54,47,59,69,70,68,59,56,70,68,60,53,54,51,54,51,46,56,52,48,53,52,56,50,64,75,62,68,84,90,82,91,81,89,72,87,90,55,101,39,67,85,49,54,52,72,57,41,52,48,53,31,52,52,26,48,77,68,71,38,51,69,60,20,47,53,43,57,74,62,34,58,67,52,69,68,58,52,50,53,50,53,52,52,34,56,76,69,66,35,37,71,60,45,51,52,44,52,54,54,54,58,73,57,43,91,83,52,76,85,74,79,61,56,67,50,44,46,25,28,52,75,73,65,40,50,72,59,33,52,54,53,51,68,73,43,56,70,73,62,51,68,33,69,71,47,28,55,66,75,72,103

Mean predicted aligned error: 7.58 Å

pLDDT: mean 84.91, std 13.62, range [36.22, 95.94]